Protein AF-A0A7V9B9C8-F1 (afdb_monomer_lite)

Secondary structure (DSSP, 8-state):
-------------------HHHHHHHHHHHHHHHHHHHHHHHHHHHHHHHHHHHHTTSSSGGG-EEEEEEEEEPPPBTTBPPPPEEEEEEE-SSPGGG-SSPEEEEE-STT-EEE--TTSHHHHHHHHHHHTS-SSPEEEEE-

Sequence (143 aa):
MALFTIILMIAACSDAAPDHGADSAAVAAANADSIARSAATNAATLRDSAQATLATLLDDPASAVFDSVVVIQPPPVDGRSPAPAVCGRIGGKPGIGGRSTPTRFVYQGRWTVFVEEAGNQAEFAAVWAKMCDGAGGTVLLGG

Foldseek 3Di:
DDDDDDDDPPPPPPPPPPPVVVVVVVVLVVVVVVVLVVLLVCVVVQQVLLLQLVLVLDPHSVFKDWAWWFWKFAADDPSDGAAIKIWTWIAGVCGHPSDRDTWIWIGRPDPDIDTCDPVCPVVVVVVCVRHPVPPPIDTSDTD

Radius of gyration: 26.5 Å; chains: 1; bounding box: 65×42×87 Å

Structure (mmCIF, N/CA/C/O backbone):
data_AF-A0A7V9B9C8-F1
#
_entry.id   AF-A0A7V9B9C8-F1
#
loop_
_atom_site.group_PDB
_atom_site.id
_atom_site.type_symbol
_atom_site.label_atom_id
_atom_site.label_alt_id
_atom_site.label_comp_id
_atom_site.label_asym_id
_atom_site.label_entity_id
_atom_site.label_seq_id
_atom_site.pdbx_PDB_ins_code
_atom_site.Cartn_x
_atom_site.Cartn_y
_atom_site.Cartn_z
_atom_site.occupancy
_atom_site.B_iso_or_equiv
_atom_site.auth_seq_id
_atom_site.auth_comp_id
_atom_site.auth_asym_id
_atom_site.auth_atom_id
_atom_site.pdbx_PDB_model_num
ATOM 1 N N . MET A 1 1 ? 44.732 31.161 -68.319 1.00 45.28 1 MET A N 1
ATOM 2 C CA . MET A 1 1 ? 44.014 29.880 -68.497 1.00 45.28 1 MET A CA 1
ATOM 3 C C . MET A 1 1 ? 44.923 28.751 -68.035 1.00 45.28 1 MET A C 1
ATOM 5 O O . MET A 1 1 ? 45.899 28.475 -68.712 1.00 45.28 1 MET A O 1
ATOM 9 N N . ALA A 1 2 ? 44.637 28.181 -66.863 1.00 37.31 2 ALA A N 1
ATOM 10 C CA . ALA A 1 2 ? 45.172 26.921 -66.323 1.00 37.31 2 ALA A CA 1
ATOM 11 C C . ALA A 1 2 ? 44.246 26.565 -65.140 1.00 37.31 2 ALA A C 1
AT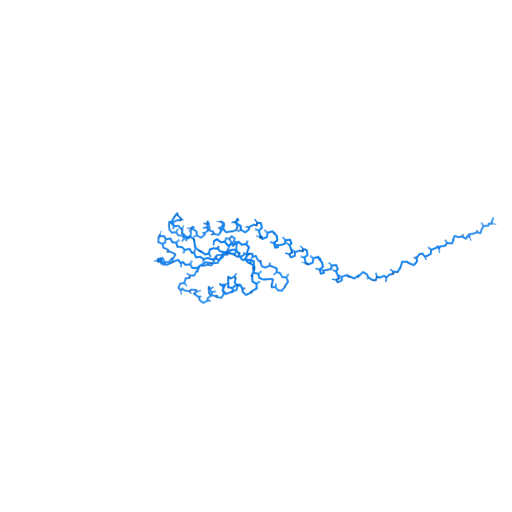OM 13 O O . ALA A 1 2 ? 44.179 27.326 -64.182 1.00 37.31 2 ALA A O 1
ATOM 14 N N . LEU A 1 3 ? 43.178 25.809 -65.399 1.00 35.31 3 LEU A N 1
ATOM 15 C CA . LEU A 1 3 ? 43.009 24.358 -65.230 1.00 35.31 3 LEU A CA 1
ATOM 16 C C . LEU A 1 3 ? 42.955 23.911 -63.754 1.00 35.31 3 LEU A C 1
ATOM 18 O O . LEU A 1 3 ? 43.963 23.805 -63.065 1.00 35.31 3 LEU A O 1
ATOM 22 N N . PHE A 1 4 ? 41.717 23.664 -63.321 1.00 46.12 4 PHE A N 1
ATOM 23 C CA . PHE A 1 4 ? 41.282 23.034 -62.077 1.00 46.12 4 PHE A CA 1
ATOM 24 C C . PHE A 1 4 ? 41.817 21.602 -61.949 1.00 46.12 4 PHE A C 1
ATOM 26 O O . PHE A 1 4 ? 41.662 20.807 -62.874 1.00 46.12 4 PHE A O 1
ATOM 33 N N . THR A 1 5 ? 42.304 21.219 -60.768 1.00 42.56 5 THR A N 1
ATOM 34 C CA . THR A 1 5 ? 42.225 19.830 -60.282 1.00 42.56 5 THR A CA 1
ATOM 35 C C . THR A 1 5 ? 42.182 19.849 -58.754 1.00 42.56 5 THR A C 1
ATOM 37 O O . THR A 1 5 ? 43.213 19.861 -58.090 1.00 42.56 5 THR A O 1
ATOM 40 N N . ILE A 1 6 ? 40.975 19.903 -58.183 1.00 54.75 6 ILE A N 1
ATOM 41 C CA . ILE A 1 6 ? 40.761 19.646 -56.754 1.00 54.75 6 ILE A CA 1
ATOM 42 C C . ILE A 1 6 ? 40.457 18.154 -56.632 1.00 54.75 6 ILE A C 1
ATOM 44 O O . ILE A 1 6 ? 39.420 17.683 -57.095 1.00 54.75 6 ILE A O 1
ATOM 48 N N . ILE A 1 7 ? 41.399 17.412 -56.054 1.00 51.62 7 ILE A N 1
ATOM 49 C CA . ILE A 1 7 ? 41.254 15.994 -55.722 1.00 51.62 7 ILE A CA 1
ATOM 50 C C . ILE A 1 7 ? 40.312 15.905 -54.517 1.00 51.62 7 ILE A C 1
ATOM 52 O O . ILE A 1 7 ? 40.681 16.265 -53.401 1.00 51.62 7 ILE A O 1
ATOM 56 N N . LEU A 1 8 ? 39.079 15.457 -54.755 1.00 43.62 8 LEU A N 1
ATOM 57 C CA . LEU A 1 8 ? 38.097 15.169 -53.716 1.00 43.62 8 LEU A CA 1
ATOM 58 C C . LEU A 1 8 ? 38.418 13.788 -53.116 1.00 43.62 8 LEU A C 1
ATOM 60 O O . LEU A 1 8 ? 38.101 12.756 -53.703 1.00 43.62 8 LEU A O 1
ATOM 64 N N . MET A 1 9 ? 39.091 13.768 -51.965 1.00 44.06 9 MET A N 1
ATOM 65 C CA . MET A 1 9 ? 39.253 12.567 -51.139 1.00 44.06 9 MET A CA 1
ATOM 66 C C . MET A 1 9 ? 37.898 12.221 -50.512 1.00 44.06 9 MET A C 1
ATOM 68 O O . MET A 1 9 ? 37.512 12.786 -49.490 1.00 44.06 9 MET A O 1
ATOM 72 N N . ILE A 1 10 ? 37.161 11.307 -51.144 1.00 48.59 10 ILE A N 1
ATOM 73 C CA . ILE A 1 10 ? 35.982 10.675 -50.549 1.00 48.59 10 ILE A CA 1
ATOM 74 C C . ILE A 1 10 ? 36.511 9.683 -49.510 1.00 48.59 10 ILE A C 1
ATOM 76 O O . ILE A 1 10 ? 36.863 8.550 -49.836 1.00 48.59 10 ILE A O 1
ATOM 80 N N . ALA A 1 11 ? 36.632 10.133 -48.261 1.00 48.31 11 ALA A N 1
ATOM 81 C CA . ALA A 1 11 ? 36.769 9.227 -47.135 1.00 48.31 11 ALA A CA 1
ATOM 82 C C . ALA A 1 11 ? 35.509 8.358 -47.110 1.00 48.31 11 ALA A C 1
ATOM 84 O O . ALA A 1 11 ? 34.400 8.863 -46.936 1.00 48.31 11 ALA A O 1
ATOM 85 N N . ALA A 1 12 ? 35.685 7.063 -47.356 1.00 44.94 12 ALA A N 1
ATOM 86 C CA . ALA A 1 12 ? 34.652 6.064 -47.172 1.00 44.94 12 ALA A CA 1
ATOM 87 C C . ALA A 1 12 ? 34.282 6.027 -45.682 1.00 44.94 12 ALA A C 1
ATOM 89 O O . ALA A 1 12 ? 34.890 5.306 -44.893 1.00 44.94 12 ALA A O 1
ATOM 90 N N . CYS A 1 13 ? 33.309 6.846 -45.288 1.00 43.91 13 CYS A N 1
ATOM 91 C CA . CYS A 1 13 ? 32.531 6.592 -44.092 1.00 43.91 13 CYS A CA 1
ATOM 92 C C . CYS A 1 13 ? 31.737 5.325 -44.386 1.00 43.91 13 CYS A C 1
ATOM 94 O O . CYS A 1 13 ? 30.804 5.341 -45.184 1.00 43.91 13 CYS A O 1
ATOM 96 N N . SER A 1 14 ? 32.169 4.210 -43.809 1.00 51.41 14 SER A N 1
ATOM 97 C CA . SER A 1 14 ? 31.360 3.006 -43.741 1.00 51.41 14 SER A CA 1
ATOM 98 C C . SER A 1 14 ? 30.021 3.383 -43.106 1.00 51.41 14 SER A C 1
ATOM 100 O O . SER A 1 14 ? 29.967 3.647 -41.906 1.00 51.41 14 SER A O 1
ATOM 102 N N . ASP A 1 15 ? 28.960 3.433 -43.911 1.00 46.75 15 ASP A N 1
ATOM 103 C CA . ASP A 1 15 ? 27.574 3.461 -43.450 1.00 46.75 15 ASP A CA 1
ATOM 104 C C . ASP A 1 15 ? 27.281 2.121 -42.760 1.00 46.75 15 ASP A C 1
ATOM 106 O O . ASP A 1 15 ? 26.694 1.196 -43.324 1.00 46.75 15 ASP A O 1
ATOM 110 N N . ALA A 1 16 ? 27.743 1.987 -41.518 1.00 54.84 16 ALA A N 1
ATOM 111 C CA . ALA A 1 16 ? 27.062 1.128 -40.574 1.00 54.84 16 ALA A CA 1
ATOM 112 C C . ALA A 1 16 ? 25.732 1.827 -40.294 1.00 54.84 16 ALA A C 1
ATOM 114 O O . ALA A 1 16 ? 25.708 2.886 -39.667 1.00 54.84 16 ALA A O 1
ATOM 115 N N . ALA A 1 17 ? 24.645 1.269 -40.830 1.00 56.69 17 ALA A N 1
ATOM 116 C CA . ALA A 1 17 ? 23.303 1.724 -40.509 1.00 56.69 17 ALA A CA 1
ATOM 117 C C . ALA A 1 17 ? 23.198 1.871 -38.979 1.00 56.69 17 ALA A C 1
ATOM 119 O O . ALA A 1 17 ? 23.565 0.925 -38.274 1.00 56.69 17 ALA A O 1
ATOM 120 N N . PRO A 1 18 ? 22.769 3.030 -38.449 1.00 55.78 18 PRO A N 1
ATOM 121 C CA . PRO A 1 18 ? 22.598 3.186 -37.015 1.00 55.78 18 PRO A CA 1
ATOM 122 C C . PRO A 1 18 ? 21.636 2.107 -36.522 1.00 55.78 18 PRO A C 1
ATOM 124 O O . PRO A 1 18 ? 20.495 2.005 -36.981 1.00 55.78 18 PRO A O 1
ATOM 127 N N . ASP A 1 19 ? 22.132 1.265 -35.620 1.00 55.34 19 ASP A N 1
ATOM 128 C CA . ASP A 1 19 ? 21.375 0.195 -34.984 1.00 55.34 19 ASP A CA 1
ATOM 129 C C . ASP A 1 19 ? 20.395 0.816 -33.977 1.00 55.34 19 ASP A C 1
ATOM 131 O O . ASP A 1 19 ? 20.589 0.811 -32.762 1.00 55.34 19 ASP A O 1
ATOM 135 N N . HIS A 1 20 ? 19.330 1.421 -34.507 1.00 56.38 20 HIS A N 1
ATOM 136 C CA . HIS A 1 20 ? 18.283 2.105 -33.746 1.00 56.38 20 HIS A CA 1
ATOM 137 C C . HIS A 1 20 ? 17.587 1.190 -32.716 1.00 56.38 20 HIS A C 1
ATOM 139 O O . HIS A 1 20 ? 16.908 1.681 -31.807 1.00 56.38 20 HIS A O 1
ATOM 145 N N . GLY A 1 21 ? 17.743 -0.135 -32.839 1.00 59.75 21 GLY A N 1
ATOM 146 C CA . GLY A 1 21 ? 17.225 -1.121 -31.892 1.00 59.75 21 GLY A CA 1
ATOM 147 C C . GLY A 1 21 ? 18.031 -1.195 -30.592 1.00 59.75 21 GLY A C 1
ATOM 148 O O . GLY A 1 21 ? 17.435 -1.268 -29.514 1.00 59.75 21 GLY A O 1
ATOM 149 N N . ALA A 1 22 ? 19.362 -1.116 -30.671 1.00 61.72 22 ALA A N 1
ATOM 150 C CA . ALA A 1 22 ? 20.245 -1.159 -29.504 1.00 61.72 22 ALA A CA 1
ATOM 151 C C . ALA A 1 22 ? 20.093 0.093 -28.619 1.00 61.72 22 ALA A C 1
ATOM 153 O O . ALA A 1 22 ? 19.974 -0.019 -27.395 1.00 61.72 22 ALA A O 1
ATOM 154 N N . ASP A 1 23 ? 19.987 1.272 -29.240 1.00 73.00 23 ASP A N 1
ATOM 155 C CA . ASP A 1 23 ? 19.770 2.542 -28.534 1.00 73.00 23 ASP A CA 1
ATOM 156 C C . ASP A 1 23 ? 18.407 2.582 -27.824 1.00 73.00 23 ASP A C 1
ATOM 158 O O . ASP A 1 23 ? 18.292 3.056 -26.692 1.00 73.00 23 ASP A O 1
ATOM 162 N N . SER A 1 24 ? 17.367 2.014 -28.442 1.00 75.06 24 SER A N 1
ATOM 163 C CA . SER A 1 24 ? 16.017 1.984 -27.866 1.00 75.06 24 SER A CA 1
ATOM 164 C C . SER A 1 24 ? 15.925 1.084 -26.626 1.00 75.06 24 SER A C 1
ATOM 166 O O . SER A 1 24 ? 15.271 1.445 -25.644 1.00 75.06 24 SER A O 1
ATOM 168 N N . ALA A 1 25 ? 16.605 -0.067 -26.631 1.00 82.38 25 ALA A N 1
ATOM 169 C CA . ALA A 1 25 ? 16.644 -0.972 -25.481 1.00 82.38 25 ALA A CA 1
ATOM 170 C C . ALA A 1 25 ? 17.427 -0.373 -24.300 1.00 82.38 25 ALA A C 1
ATOM 172 O O . ALA A 1 25 ? 16.982 -0.464 -23.153 1.00 82.38 25 ALA A O 1
ATOM 173 N N . ALA A 1 26 ? 18.555 0.290 -24.573 1.00 84.50 26 ALA A N 1
ATOM 174 C CA . ALA A 1 26 ? 19.350 0.963 -23.550 1.00 84.50 26 ALA A CA 1
ATOM 175 C C . ALA A 1 26 ? 18.577 2.115 -22.883 1.00 84.50 26 ALA A C 1
ATOM 177 O O . ALA A 1 26 ? 18.583 2.239 -21.656 1.00 84.50 26 ALA A O 1
ATOM 178 N N . VAL A 1 27 ? 17.850 2.919 -23.667 1.00 85.19 27 VAL A N 1
ATOM 179 C CA . VAL A 1 27 ? 16.989 3.992 -23.142 1.00 85.19 27 VAL A CA 1
ATOM 180 C C . VAL A 1 27 ? 15.841 3.427 -22.300 1.00 85.19 27 VAL A C 1
ATOM 182 O O . VAL A 1 27 ? 15.554 3.955 -21.224 1.00 85.19 27 VAL A O 1
ATOM 185 N N . ALA A 1 28 ? 15.207 2.334 -22.737 1.00 83.94 28 ALA A N 1
ATOM 186 C CA . ALA A 1 28 ? 14.147 1.680 -21.970 1.00 83.94 28 ALA A CA 1
ATOM 187 C C . ALA A 1 28 ? 14.656 1.148 -20.617 1.00 83.94 28 ALA A C 1
ATOM 189 O O . ALA A 1 28 ? 14.005 1.361 -19.592 1.00 83.94 28 ALA A O 1
ATOM 190 N N . ALA A 1 29 ? 15.838 0.524 -20.599 1.00 83.50 29 ALA A N 1
ATOM 191 C CA . ALA A 1 29 ? 16.479 0.049 -19.375 1.00 83.50 29 ALA A CA 1
ATOM 192 C C . ALA A 1 29 ? 16.836 1.208 -18.427 1.00 83.50 29 ALA A C 1
ATOM 194 O O . ALA A 1 29 ? 16.485 1.175 -17.249 1.00 83.50 29 ALA A O 1
ATOM 195 N N . ALA A 1 30 ? 17.446 2.279 -18.944 1.00 85.81 30 ALA A N 1
ATOM 196 C CA . ALA A 1 30 ? 17.785 3.459 -18.148 1.00 85.81 30 ALA A CA 1
ATOM 197 C C . ALA A 1 30 ? 16.542 4.136 -17.541 1.00 85.81 30 ALA A C 1
ATOM 199 O O . ALA A 1 30 ? 16.574 4.601 -16.398 1.00 85.81 30 ALA A O 1
ATOM 200 N N . ASN A 1 31 ? 15.432 4.170 -18.284 1.00 85.69 31 ASN A N 1
ATOM 201 C CA . ASN A 1 31 ? 14.160 4.677 -17.782 1.00 85.69 31 ASN A CA 1
ATOM 202 C C . ASN A 1 31 ? 13.586 3.783 -16.669 1.00 85.69 31 ASN A C 1
ATOM 204 O O . ASN A 1 31 ? 13.174 4.297 -15.629 1.00 85.69 31 ASN A O 1
ATOM 208 N N . ALA A 1 32 ? 13.601 2.459 -16.849 1.00 83.25 32 ALA A N 1
ATOM 209 C CA . ALA A 1 32 ? 13.150 1.515 -15.826 1.00 83.25 32 ALA A CA 1
ATOM 210 C C . ALA A 1 32 ? 13.962 1.655 -14.525 1.00 83.25 32 ALA A C 1
ATOM 212 O O . ALA A 1 32 ? 13.377 1.748 -13.443 1.00 83.25 32 ALA A O 1
ATOM 213 N N . ASP A 1 33 ? 15.287 1.784 -14.631 1.00 85.75 33 ASP A N 1
ATOM 214 C CA . ASP A 1 33 ? 16.176 2.017 -13.489 1.00 85.75 33 ASP A CA 1
ATOM 215 C C . ASP A 1 33 ? 15.904 3.351 -12.786 1.00 85.75 33 ASP A C 1
ATOM 217 O O . ASP A 1 33 ? 15.945 3.435 -11.556 1.00 85.75 33 ASP A O 1
ATOM 221 N N . SER A 1 34 ? 15.644 4.410 -13.558 1.00 86.50 34 SER A N 1
ATOM 222 C CA . SER A 1 34 ? 15.299 5.729 -13.020 1.00 86.50 34 SER A CA 1
ATOM 223 C C . SER A 1 34 ? 14.003 5.671 -12.206 1.00 86.50 34 SER A C 1
ATOM 225 O O . SER A 1 34 ? 13.953 6.161 -11.074 1.00 86.50 34 SER A O 1
ATOM 227 N N . ILE A 1 35 ? 12.975 5.002 -12.740 1.00 85.44 35 ILE A N 1
ATOM 228 C CA . ILE A 1 35 ? 11.693 4.796 -12.056 1.00 85.44 35 ILE A CA 1
ATOM 229 C C . ILE A 1 35 ? 11.894 3.979 -10.778 1.00 85.44 35 ILE A C 1
ATOM 231 O O . ILE A 1 35 ? 11.413 4.386 -9.723 1.00 85.44 35 ILE A O 1
ATOM 235 N N . ALA A 1 36 ? 12.637 2.870 -10.842 1.00 84.81 36 ALA A N 1
ATOM 236 C CA . ALA A 1 36 ? 12.899 2.023 -9.682 1.00 84.81 36 ALA A CA 1
ATOM 237 C C . ALA A 1 36 ? 13.635 2.784 -8.566 1.00 84.81 36 ALA A C 1
ATOM 239 O O . ALA A 1 36 ? 13.245 2.706 -7.400 1.00 84.81 36 ALA A O 1
ATOM 240 N N . ARG A 1 37 ? 14.652 3.585 -8.917 1.00 87.31 37 ARG A N 1
ATOM 241 C CA . ARG A 1 37 ? 15.367 4.445 -7.959 1.00 87.31 37 ARG A CA 1
ATOM 242 C C . ARG A 1 37 ? 14.451 5.495 -7.341 1.00 87.31 37 ARG A C 1
ATOM 244 O O . ARG A 1 37 ? 14.438 5.641 -6.123 1.00 87.31 37 ARG A O 1
ATOM 251 N N . SER A 1 38 ? 13.656 6.184 -8.159 1.00 88.00 38 SER A N 1
ATOM 252 C CA . SER A 1 38 ? 12.688 7.171 -7.671 1.00 88.00 38 SER A CA 1
ATOM 253 C C . SER A 1 38 ? 11.666 6.542 -6.720 1.00 88.00 38 SER A C 1
ATOM 255 O O . SER A 1 38 ? 11.380 7.094 -5.657 1.00 88.00 38 SER A O 1
ATOM 257 N N . ALA A 1 39 ? 11.149 5.361 -7.062 1.00 86.94 39 ALA A N 1
ATOM 258 C CA . ALA A 1 39 ? 10.198 4.636 -6.235 1.00 86.94 39 ALA A CA 1
ATOM 259 C C . ALA A 1 39 ? 10.810 4.242 -4.881 1.00 86.94 39 ALA A C 1
ATOM 261 O O . ALA A 1 39 ? 10.189 4.468 -3.844 1.00 86.94 39 ALA A O 1
ATOM 262 N N . ALA A 1 40 ? 12.046 3.733 -4.875 1.00 88.75 40 ALA A N 1
ATOM 263 C CA . ALA A 1 40 ? 12.764 3.394 -3.649 1.00 88.75 40 ALA A CA 1
ATOM 264 C C . ALA A 1 40 ? 13.007 4.625 -2.756 1.00 88.75 40 ALA A C 1
ATOM 266 O O . ALA A 1 40 ? 12.743 4.574 -1.557 1.00 88.75 40 ALA A O 1
ATOM 267 N N . THR A 1 41 ? 13.437 5.756 -3.331 1.00 92.56 41 THR A N 1
ATOM 268 C CA . THR A 1 41 ? 13.652 7.006 -2.579 1.00 92.56 41 THR A CA 1
ATOM 269 C C . THR A 1 41 ? 12.365 7.528 -1.933 1.00 92.56 41 THR A C 1
ATOM 271 O O . THR A 1 41 ? 12.404 8.037 -0.817 1.00 92.56 41 THR A O 1
ATOM 274 N N . ASN A 1 42 ? 11.221 7.375 -2.603 1.00 91.38 42 ASN A N 1
ATOM 275 C CA . ASN A 1 42 ? 9.935 7.891 -2.127 1.00 91.38 42 ASN A CA 1
ATOM 276 C C . ASN A 1 42 ? 9.130 6.889 -1.281 1.00 91.38 42 ASN A C 1
ATOM 278 O O . ASN A 1 42 ? 8.054 7.238 -0.790 1.00 91.38 42 ASN A O 1
ATOM 282 N N . ALA A 1 43 ? 9.617 5.657 -1.097 1.00 92.81 43 ALA A N 1
ATOM 283 C CA . ALA A 1 43 ? 8.853 4.584 -0.463 1.00 92.81 43 ALA A CA 1
ATOM 284 C C . ALA A 1 43 ? 8.414 4.934 0.970 1.00 92.81 43 ALA A C 1
ATOM 286 O O . ALA A 1 43 ? 7.257 4.717 1.326 1.00 92.81 43 ALA A O 1
ATOM 287 N N . ALA A 1 44 ? 9.298 5.537 1.772 1.00 94.38 44 ALA A N 1
ATOM 288 C CA . ALA A 1 44 ? 8.971 5.951 3.138 1.00 94.38 44 ALA A CA 1
ATOM 289 C C . ALA A 1 44 ? 7.871 7.023 3.162 1.00 94.38 44 ALA A C 1
ATOM 291 O O . ALA A 1 44 ? 6.860 6.851 3.832 1.00 94.38 44 ALA A O 1
ATOM 292 N N . THR A 1 45 ? 8.003 8.075 2.351 1.00 94.25 45 THR A N 1
ATOM 293 C CA . THR A 1 45 ? 6.982 9.128 2.243 1.00 94.25 45 THR A CA 1
ATOM 294 C C . THR A 1 45 ? 5.639 8.581 1.764 1.00 94.25 45 THR A C 1
ATOM 296 O O . THR A 1 45 ? 4.590 9.020 2.239 1.00 94.25 45 THR A O 1
ATOM 299 N N . LEU A 1 46 ? 5.649 7.609 0.846 1.00 93.62 46 LEU A N 1
ATOM 300 C CA . LEU A 1 46 ? 4.431 6.950 0.385 1.00 93.62 46 LEU A CA 1
ATOM 301 C C . LEU A 1 46 ? 3.767 6.145 1.508 1.00 93.62 46 LEU A C 1
ATOM 303 O O . LEU A 1 46 ? 2.556 6.254 1.691 1.00 93.62 46 LEU A O 1
ATOM 307 N N . ARG A 1 47 ? 4.550 5.379 2.278 1.00 94.69 47 ARG A N 1
ATOM 308 C CA . ARG A 1 47 ? 4.068 4.653 3.460 1.00 94.69 47 ARG A CA 1
ATOM 309 C C . ARG A 1 47 ? 3.454 5.607 4.482 1.00 94.69 47 ARG A C 1
ATOM 311 O O . ARG A 1 47 ? 2.327 5.384 4.911 1.00 94.69 47 ARG A O 1
ATOM 318 N N . ASP A 1 48 ? 4.159 6.679 4.822 1.00 94.62 48 ASP A N 1
ATOM 319 C CA . ASP A 1 48 ? 3.711 7.642 5.828 1.00 94.62 48 ASP A CA 1
ATOM 320 C C . ASP A 1 48 ? 2.425 8.357 5.362 1.00 94.62 48 ASP A C 1
ATOM 322 O O . ASP A 1 48 ? 1.482 8.536 6.133 1.00 94.62 48 ASP A O 1
ATOM 326 N N . SER A 1 49 ? 2.328 8.674 4.064 1.00 94.06 49 SER A N 1
ATOM 327 C CA . SER A 1 49 ? 1.109 9.226 3.452 1.00 94.06 49 SER A CA 1
ATOM 328 C C . SER A 1 49 ? -0.060 8.238 3.487 1.00 94.06 49 SER A C 1
ATOM 330 O O . SER A 1 49 ? -1.197 8.638 3.752 1.00 94.06 49 SER A O 1
ATOM 332 N N . ALA A 1 50 ? 0.202 6.951 3.236 1.00 94.31 50 ALA A N 1
ATOM 333 C CA . ALA A 1 50 ? -0.802 5.897 3.330 1.00 94.31 50 ALA A CA 1
ATOM 334 C C . ALA A 1 50 ? -1.337 5.782 4.759 1.00 94.31 50 ALA A C 1
ATOM 336 O O . ALA A 1 50 ? -2.550 5.807 4.962 1.00 94.31 50 ALA A O 1
ATOM 337 N N . GLN A 1 51 ? -0.443 5.735 5.749 1.00 94.25 51 GLN A N 1
ATOM 338 C CA . GLN A 1 51 ? -0.808 5.652 7.162 1.00 94.25 51 GLN A CA 1
ATOM 339 C C . GLN A 1 51 ? -1.617 6.873 7.610 1.00 94.25 51 GLN A C 1
ATOM 341 O O . GLN A 1 51 ? -2.683 6.712 8.201 1.00 94.25 51 GLN A O 1
ATOM 346 N N . ALA A 1 52 ? -1.182 8.085 7.258 1.00 93.44 52 ALA A N 1
ATOM 347 C CA . ALA A 1 52 ? -1.927 9.304 7.563 1.00 93.44 52 ALA A CA 1
ATOM 348 C C . ALA A 1 52 ? -3.331 9.291 6.936 1.00 93.44 52 ALA A C 1
ATOM 350 O O . ALA A 1 52 ? -4.307 9.621 7.602 1.00 93.44 52 ALA A O 1
ATOM 351 N N . THR A 1 53 ? -3.448 8.860 5.677 1.00 92.12 53 THR A N 1
ATOM 352 C CA . THR A 1 53 ? -4.740 8.793 4.978 1.00 92.12 53 THR A CA 1
ATOM 353 C C . THR A 1 53 ? -5.663 7.753 5.618 1.00 92.12 53 THR A C 1
ATOM 355 O O . THR A 1 53 ? -6.822 8.043 5.892 1.00 92.12 53 THR A O 1
ATOM 358 N N . LEU A 1 54 ? -5.158 6.554 5.909 1.00 91.12 54 LEU A N 1
ATOM 359 C CA . LEU A 1 54 ? -5.954 5.469 6.488 1.00 91.12 54 LEU A CA 1
ATOM 360 C C . LEU A 1 54 ? -6.390 5.763 7.925 1.00 91.12 54 LEU A C 1
ATOM 362 O O . LEU A 1 54 ? -7.503 5.407 8.297 1.00 91.12 54 LEU A O 1
ATOM 366 N N . ALA A 1 55 ? -5.556 6.442 8.717 1.00 91.44 55 ALA A N 1
ATOM 367 C CA . ALA A 1 55 ? -5.920 6.848 10.072 1.00 91.44 55 ALA A CA 1
ATOM 368 C C . ALA A 1 55 ? -7.164 7.753 10.083 1.00 91.44 55 ALA A C 1
ATOM 370 O O . ALA A 1 55 ? -8.006 7.615 10.963 1.00 91.44 55 ALA A O 1
ATOM 371 N N . THR A 1 56 ? -7.336 8.620 9.075 1.00 89.81 56 THR A N 1
ATOM 372 C CA . THR A 1 56 ? -8.532 9.480 8.962 1.00 89.81 56 THR A CA 1
ATOM 373 C C . THR A 1 56 ? -9.830 8.735 8.644 1.00 89.81 56 THR A C 1
ATOM 375 O O . THR A 1 56 ? -10.896 9.338 8.715 1.00 89.81 56 THR A O 1
ATOM 378 N N . LEU A 1 57 ? -9.763 7.441 8.306 1.00 85.25 57 LEU A N 1
ATOM 379 C CA . LEU A 1 57 ? -10.950 6.601 8.106 1.00 85.25 57 LEU A CA 1
ATOM 380 C C . LEU A 1 57 ? -11.513 6.045 9.422 1.00 85.25 57 LEU A C 1
ATOM 382 O O . LEU A 1 57 ? -12.587 5.449 9.419 1.00 85.25 57 LEU A O 1
ATOM 386 N N . LEU A 1 58 ? -10.779 6.188 10.528 1.00 84.44 58 LEU A N 1
ATOM 387 C CA . LEU A 1 58 ? -11.225 5.803 11.862 1.00 84.44 58 LEU A CA 1
ATOM 388 C C . LEU A 1 58 ? -11.912 6.987 12.548 1.00 84.44 58 LEU A C 1
ATOM 390 O O . LEU A 1 58 ? -11.504 8.132 12.358 1.00 84.44 58 LEU A O 1
ATOM 394 N N . ASP A 1 59 ? -12.884 6.703 13.418 1.00 84.00 59 ASP A N 1
ATOM 395 C CA . ASP A 1 59 ? -13.524 7.750 14.229 1.00 84.00 59 ASP A CA 1
ATOM 396 C C . ASP A 1 59 ? -12.529 8.405 15.209 1.00 84.00 59 ASP A C 1
ATOM 398 O O . ASP A 1 59 ? -12.629 9.598 15.491 1.00 84.00 59 ASP A O 1
ATOM 402 N N . ASP A 1 60 ? -11.547 7.636 15.702 1.00 87.00 60 ASP A N 1
ATOM 403 C CA . ASP A 1 60 ? -10.385 8.135 16.446 1.00 87.00 60 ASP A CA 1
ATOM 404 C C . ASP A 1 60 ? -9.085 7.831 15.675 1.00 87.00 60 ASP A C 1
ATOM 406 O O . ASP A 1 60 ? -8.519 6.737 15.818 1.00 87.00 60 ASP A O 1
ATOM 410 N N . PRO A 1 61 ? -8.570 8.787 14.879 1.00 89.19 61 PRO A N 1
ATOM 411 C CA . PRO A 1 61 ? -7.334 8.609 14.120 1.00 89.19 61 PRO A CA 1
ATOM 412 C C . PRO A 1 61 ? -6.102 8.321 14.983 1.00 89.19 61 PRO A C 1
ATOM 414 O O . PRO A 1 61 ? -5.176 7.658 14.519 1.00 89.19 61 PRO A O 1
ATOM 417 N N . ALA A 1 62 ? -6.069 8.787 16.238 1.00 89.69 62 ALA A N 1
ATOM 418 C CA . ALA A 1 62 ? -4.937 8.555 17.138 1.00 89.69 62 ALA A CA 1
ATOM 419 C C . ALA A 1 62 ? -4.881 7.104 17.643 1.00 89.69 62 ALA A C 1
ATOM 421 O O . ALA A 1 62 ? -3.834 6.648 18.101 1.00 89.69 62 ALA A O 1
ATOM 422 N N . SER A 1 63 ? -5.987 6.364 17.527 1.00 88.88 63 SER A N 1
ATOM 423 C CA . SER A 1 63 ? -6.055 4.940 17.858 1.00 88.88 63 SER A CA 1
ATOM 424 C C . SER A 1 63 ? -5.482 4.022 16.771 1.00 88.88 63 SER A C 1
ATOM 426 O O . SER A 1 63 ? -5.416 2.809 16.987 1.00 88.88 63 SER A O 1
ATOM 428 N N . ALA A 1 64 ? -5.100 4.568 15.610 1.00 91.44 64 ALA A N 1
ATOM 429 C CA . ALA A 1 64 ? -4.649 3.790 14.465 1.00 91.44 64 ALA A CA 1
ATOM 430 C C . ALA A 1 64 ? -3.405 2.954 14.800 1.00 91.44 64 ALA A C 1
ATOM 432 O O . ALA A 1 64 ? -2.373 3.475 15.223 1.00 91.44 64 ALA A O 1
ATOM 433 N N . VAL A 1 65 ? -3.487 1.649 14.543 1.00 92.25 65 VAL A N 1
ATOM 434 C CA . VAL A 1 65 ? -2.350 0.728 14.647 1.00 92.25 65 VAL A CA 1
ATOM 435 C C . VAL A 1 65 ? -2.129 0.086 13.292 1.00 92.25 65 VAL A C 1
ATOM 437 O O . VAL A 1 65 ? -3.047 -0.504 12.726 1.00 92.25 65 VAL A O 1
ATOM 440 N N . PHE A 1 66 ? -0.908 0.185 12.783 1.00 93.00 66 PHE A N 1
ATOM 441 C CA . PHE A 1 66 ? -0.524 -0.383 11.499 1.00 93.00 66 PHE A CA 1
ATOM 442 C C . PHE A 1 66 ? 0.366 -1.602 11.705 1.00 93.00 66 PHE A C 1
ATOM 444 O O . PHE A 1 66 ? 1.310 -1.550 12.488 1.00 93.00 66 PHE A O 1
ATOM 451 N N . ASP A 1 67 ? 0.071 -2.674 10.979 1.00 90.69 67 ASP A N 1
ATOM 452 C CA . ASP A 1 67 ? 0.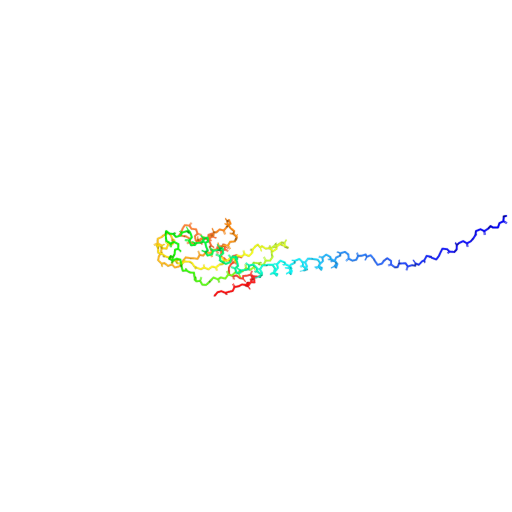812 -3.931 11.023 1.00 90.69 67 ASP A CA 1
ATOM 453 C C . ASP A 1 67 ? 1.138 -4.415 9.605 1.00 90.69 67 ASP A C 1
ATOM 455 O O . ASP A 1 67 ? 0.367 -4.181 8.665 1.00 90.69 67 ASP A O 1
ATOM 459 N N . SER A 1 68 ? 2.279 -5.099 9.462 1.00 89.94 68 SER A N 1
ATOM 460 C CA . SER A 1 68 ? 2.722 -5.730 8.211 1.00 89.94 68 SER A CA 1
ATOM 461 C C . SER A 1 68 ? 2.717 -4.775 7.007 1.00 89.94 68 SER A C 1
ATOM 463 O O . SER A 1 68 ? 2.303 -5.149 5.908 1.00 89.94 68 SER A O 1
ATOM 465 N N . VAL A 1 69 ? 3.112 -3.513 7.216 1.00 94.12 69 VAL A N 1
ATOM 466 C CA . VAL A 1 69 ? 3.064 -2.490 6.165 1.00 94.12 69 VAL A CA 1
ATOM 467 C C . VAL A 1 69 ? 4.266 -2.624 5.244 1.00 94.12 69 VAL A C 1
ATOM 469 O O . VAL A 1 69 ? 5.410 -2.443 5.659 1.00 94.12 69 VAL A O 1
ATOM 472 N N . VAL A 1 70 ? 3.993 -2.875 3.971 1.00 94.06 70 VAL A N 1
ATOM 473 C CA . VAL A 1 70 ? 5.003 -3.026 2.925 1.00 94.06 70 VAL A CA 1
ATOM 474 C C . VAL A 1 70 ? 4.706 -2.095 1.762 1.00 94.06 70 VAL A C 1
ATOM 476 O O . VAL A 1 70 ? 3.552 -1.894 1.386 1.00 94.06 70 VAL A O 1
ATOM 479 N N . VAL A 1 71 ? 5.757 -1.533 1.174 1.00 94.06 71 VAL A N 1
ATOM 480 C CA . VAL A 1 71 ? 5.684 -0.782 -0.079 1.00 94.06 71 VAL A CA 1
ATOM 481 C C . VAL A 1 71 ? 6.200 -1.678 -1.190 1.00 94.06 71 VAL A C 1
ATOM 483 O O . VAL A 1 71 ? 7.345 -2.127 -1.147 1.00 94.06 71 VAL A O 1
ATOM 486 N N . ILE A 1 72 ? 5.360 -1.938 -2.183 1.00 92.00 72 ILE A N 1
ATOM 487 C CA . ILE A 1 72 ? 5.639 -2.842 -3.294 1.00 92.00 72 ILE A CA 1
ATOM 488 C C . ILE A 1 72 ? 5.619 -2.038 -4.589 1.00 92.00 72 ILE A C 1
ATOM 490 O O . ILE A 1 72 ? 4.688 -1.279 -4.849 1.00 92.00 72 ILE A O 1
ATOM 494 N N . GLN A 1 73 ? 6.642 -2.225 -5.415 1.00 90.62 73 GLN A N 1
ATOM 495 C CA . GLN A 1 73 ? 6.635 -1.867 -6.826 1.00 90.62 73 GLN A CA 1
ATOM 496 C C . GLN A 1 73 ? 6.050 -3.050 -7.604 1.00 90.62 73 GLN A C 1
ATOM 498 O O . GLN A 1 73 ? 6.725 -4.078 -7.709 1.00 90.62 73 GLN A O 1
ATOM 503 N N . PRO A 1 74 ? 4.825 -2.960 -8.152 1.00 86.00 74 PRO A N 1
ATOM 504 C CA . PRO A 1 74 ? 4.292 -4.051 -8.953 1.00 86.00 74 PRO A CA 1
ATOM 505 C C . PRO A 1 74 ? 5.086 -4.193 -10.265 1.00 86.00 74 PRO A C 1
ATOM 507 O O . PRO A 1 74 ? 5.711 -3.215 -10.709 1.00 86.00 74 PRO A O 1
ATOM 510 N N . PRO A 1 75 ? 5.070 -5.387 -10.889 1.00 83.12 75 PRO A N 1
ATOM 511 C CA . PRO A 1 75 ? 5.787 -5.630 -12.133 1.00 83.12 75 PRO A CA 1
ATOM 512 C C . PRO A 1 75 ? 5.274 -4.721 -13.256 1.00 83.12 75 PRO A C 1
ATOM 514 O O . PRO A 1 75 ? 4.102 -4.325 -13.245 1.00 83.12 75 PRO A O 1
ATOM 517 N N . PRO A 1 76 ? 6.112 -4.414 -14.260 1.00 82.19 76 PRO A N 1
ATOM 518 C CA . PRO A 1 76 ? 5.657 -3.729 -15.457 1.00 82.19 76 PRO A CA 1
ATOM 519 C C . PRO A 1 76 ? 4.548 -4.512 -16.169 1.00 82.19 76 PRO A C 1
ATOM 521 O O . PRO A 1 76 ? 4.632 -5.730 -16.320 1.00 82.19 76 PRO A O 1
ATOM 524 N N . VAL A 1 77 ? 3.538 -3.796 -16.655 1.00 81.19 77 VAL A N 1
ATOM 525 C CA . VAL A 1 77 ? 2.458 -4.337 -17.491 1.00 81.19 77 VAL A CA 1
ATOM 526 C C . VAL A 1 77 ? 2.491 -3.579 -18.811 1.00 81.19 77 VAL A C 1
ATOM 528 O O . VAL A 1 77 ? 2.520 -2.348 -18.808 1.00 81.19 77 VAL A O 1
ATOM 531 N N . ASP A 1 78 ? 2.562 -4.298 -19.933 1.00 81.38 78 ASP A N 1
ATOM 532 C CA . ASP A 1 78 ? 2.650 -3.718 -21.284 1.00 81.38 78 ASP A CA 1
ATOM 533 C C . ASP A 1 78 ? 3.759 -2.652 -21.423 1.00 81.38 78 ASP A C 1
ATOM 535 O O . ASP A 1 78 ? 3.578 -1.589 -22.020 1.00 81.38 78 ASP A O 1
ATOM 539 N N . GLY A 1 79 ? 4.918 -2.910 -20.804 1.00 78.44 79 GLY A N 1
ATOM 540 C CA . GLY A 1 79 ? 6.077 -2.010 -20.823 1.00 78.44 79 GLY A CA 1
ATOM 541 C C . GLY A 1 79 ? 5.950 -0.765 -19.936 1.00 78.44 79 GLY A C 1
ATOM 542 O O . GLY A 1 79 ? 6.830 0.094 -19.969 1.00 78.44 79 GLY A O 1
ATOM 543 N N . ARG A 1 80 ? 4.888 -0.647 -19.129 1.00 79.38 80 ARG A N 1
ATOM 544 C CA . ARG A 1 80 ? 4.694 0.458 -18.181 1.00 79.38 80 ARG A CA 1
ATOM 545 C C . ARG A 1 80 ? 4.850 -0.023 -16.749 1.00 79.38 80 ARG A C 1
ATOM 547 O O . ARG A 1 80 ? 4.159 -0.944 -16.323 1.00 79.38 80 ARG A O 1
ATOM 554 N N . SER A 1 81 ? 5.710 0.650 -15.991 1.00 81.94 81 SER A N 1
ATOM 555 C CA . SER A 1 81 ? 5.813 0.438 -14.548 1.00 81.94 81 SER A CA 1
ATOM 556 C C . SER A 1 81 ? 4.605 1.069 -13.848 1.00 81.94 81 SER A C 1
ATOM 558 O O . SER A 1 81 ? 4.416 2.285 -13.951 1.00 81.94 81 SER A O 1
ATOM 560 N N . PRO A 1 82 ? 3.765 0.285 -13.153 1.00 84.06 82 PRO A N 1
ATOM 561 C CA . PRO A 1 82 ? 2.659 0.831 -12.377 1.00 84.06 82 PRO A CA 1
ATOM 562 C C . PRO A 1 82 ? 3.176 1.634 -11.180 1.00 84.06 82 PRO A C 1
ATOM 564 O O . PRO A 1 82 ? 4.312 1.464 -10.739 1.00 84.06 82 PRO A O 1
ATOM 567 N N . ALA A 1 83 ? 2.328 2.500 -10.625 1.00 87.75 83 ALA A N 1
ATOM 568 C CA . ALA A 1 83 ? 2.665 3.207 -9.396 1.00 87.75 83 ALA A CA 1
ATOM 569 C C . ALA A 1 83 ? 2.861 2.209 -8.235 1.00 87.75 83 ALA A C 1
ATOM 571 O O . ALA A 1 83 ? 2.078 1.250 -8.143 1.00 87.75 83 ALA A O 1
ATOM 572 N N . PRO A 1 84 ? 3.843 2.443 -7.341 1.00 91.19 84 PRO A N 1
ATOM 573 C CA . PRO A 1 84 ? 4.002 1.648 -6.133 1.00 91.19 84 PRO A CA 1
ATOM 574 C C 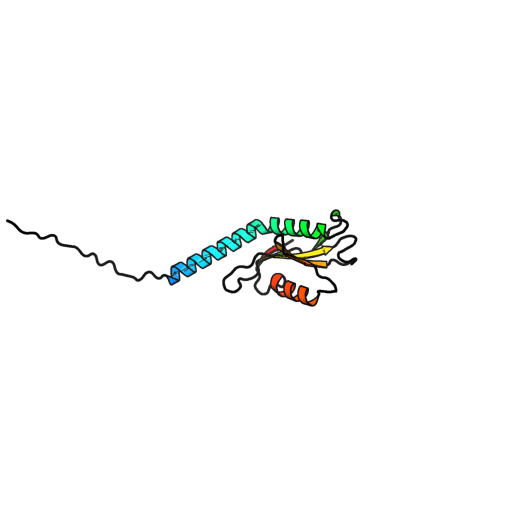. PRO A 1 84 ? 2.725 1.642 -5.294 1.00 91.19 84 PRO A C 1
ATOM 576 O O . PRO A 1 84 ? 1.975 2.623 -5.267 1.00 91.19 84 PRO A O 1
ATOM 579 N N . ALA A 1 85 ? 2.503 0.545 -4.583 1.00 93.06 85 ALA A N 1
ATOM 580 C CA . ALA A 1 85 ? 1.397 0.399 -3.655 1.00 93.06 85 ALA A CA 1
ATOM 581 C C . ALA A 1 85 ? 1.898 0.098 -2.247 1.00 93.06 85 ALA A C 1
ATOM 583 O O . ALA A 1 85 ? 2.948 -0.510 -2.060 1.00 93.06 85 ALA A O 1
ATOM 584 N N . VAL A 1 86 ? 1.128 0.529 -1.256 1.00 95.12 86 VAL A N 1
ATOM 585 C CA . VAL A 1 86 ? 1.333 0.211 0.151 1.00 95.12 86 VAL A CA 1
ATOM 586 C C . VAL A 1 86 ? 0.266 -0.791 0.555 1.00 95.12 86 VAL A C 1
ATOM 588 O O . VAL A 1 86 ? -0.926 -0.500 0.463 1.00 95.12 86 VAL A O 1
ATOM 591 N N . CYS A 1 87 ? 0.697 -1.964 0.989 1.00 94.75 87 CYS A N 1
ATOM 592 C CA . CYS A 1 87 ? -0.169 -3.031 1.464 1.00 94.75 87 CYS A CA 1
ATOM 593 C C . CYS A 1 87 ? 0.074 -3.233 2.953 1.00 94.75 87 CYS A C 1
ATOM 595 O O . CYS A 1 87 ? 1.200 -3.087 3.422 1.00 94.75 87 CYS A O 1
ATOM 597 N N . GLY A 1 88 ? -0.964 -3.573 3.705 1.00 94.75 88 GLY A N 1
ATOM 598 C CA . GLY A 1 88 ? -0.810 -3.845 5.127 1.00 94.75 88 GLY A CA 1
ATOM 599 C C . GLY A 1 88 ? -2.137 -4.058 5.824 1.00 94.75 88 GLY A C 1
ATOM 600 O O . GLY A 1 88 ? -3.161 -4.330 5.188 1.00 94.75 88 GLY A O 1
ATOM 601 N N . ARG A 1 89 ? -2.111 -3.939 7.150 1.00 94.00 89 ARG A N 1
ATOM 602 C CA . ARG A 1 89 ? -3.293 -4.025 8.007 1.00 94.00 89 ARG A CA 1
ATOM 603 C C . ARG A 1 89 ? -3.401 -2.791 8.891 1.00 94.00 89 ARG A C 1
ATOM 605 O O . ARG A 1 89 ? -2.396 -2.309 9.406 1.00 94.00 89 ARG A O 1
ATOM 612 N N . ILE A 1 90 ? -4.623 -2.301 9.071 1.00 92.38 90 ILE A N 1
ATOM 613 C CA . ILE A 1 90 ? -4.958 -1.217 9.996 1.00 92.38 90 ILE A CA 1
ATOM 614 C C . ILE A 1 90 ? -5.955 -1.713 11.048 1.00 92.38 90 ILE A C 1
ATOM 616 O O . ILE A 1 90 ? -6.995 -2.286 10.724 1.00 92.38 90 ILE A O 1
ATOM 620 N N . GLY A 1 91 ? -5.629 -1.497 12.316 1.00 88.69 91 GLY A N 1
ATOM 621 C CA . GLY A 1 91 ? -6.536 -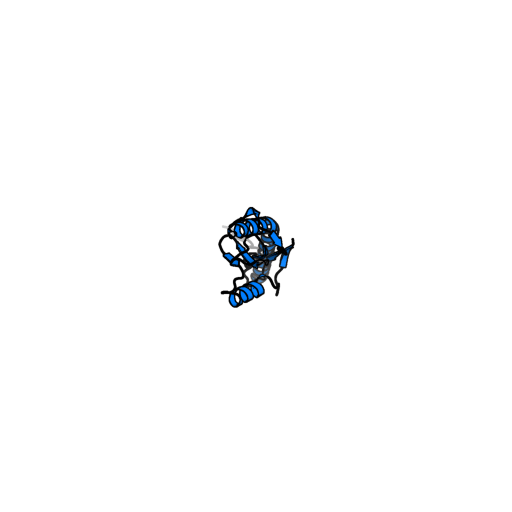1.589 13.456 1.00 88.69 91 GLY A CA 1
ATOM 622 C C . GLY A 1 91 ? -6.826 -0.207 14.049 1.00 88.69 91 GLY A C 1
ATOM 623 O O . GLY A 1 91 ? -6.212 0.785 13.663 1.00 88.69 91 GLY A O 1
ATOM 624 N N . GLY A 1 92 ? -7.759 -0.148 14.997 1.00 80.31 92 GLY A N 1
ATOM 625 C CA . GLY A 1 92 ? -8.160 1.086 15.675 1.00 80.31 92 GLY A CA 1
ATOM 626 C C . GLY A 1 92 ? -9.404 0.883 16.534 1.00 80.31 92 GLY A C 1
ATOM 627 O O . GLY A 1 92 ? -9.964 -0.218 16.567 1.00 80.31 92 GLY A O 1
ATOM 628 N N . LYS A 1 93 ? -9.832 1.926 17.251 1.00 73.19 93 LYS A N 1
ATOM 629 C CA . LYS A 1 93 ? -11.042 1.914 18.084 1.00 73.19 93 LYS A CA 1
ATOM 630 C C . LYS A 1 93 ? -11.966 3.088 17.729 1.00 73.19 93 LYS A C 1
ATOM 632 O O . LYS A 1 93 ? -11.539 4.224 17.884 1.00 73.19 93 LYS A O 1
ATOM 637 N N . PRO A 1 94 ? -13.238 2.826 17.379 1.00 70.88 94 PRO A N 1
ATOM 638 C CA . PRO A 1 94 ? -13.727 1.566 16.815 1.00 70.88 94 PRO A CA 1
ATOM 639 C C . PRO A 1 94 ? -12.971 1.250 15.511 1.00 70.88 94 PRO A C 1
ATOM 641 O O . PRO A 1 94 ? -12.531 2.155 14.808 1.00 70.88 94 PRO A O 1
ATOM 644 N N . GLY A 1 95 ? -12.755 -0.028 15.196 1.00 71.12 95 GLY A N 1
ATOM 645 C CA . GLY A 1 95 ? -12.091 -0.377 13.937 1.00 71.12 95 GLY A CA 1
ATOM 646 C C . GLY A 1 95 ? -13.001 -0.142 12.729 1.00 71.12 95 GLY A C 1
ATOM 647 O O . GLY A 1 95 ? -14.199 0.114 12.871 1.00 71.12 95 GLY A O 1
ATOM 648 N N . ILE A 1 96 ? -12.439 -0.246 11.523 1.00 74.44 96 ILE A N 1
ATOM 649 C CA . ILE A 1 96 ? -13.153 0.082 10.280 1.00 74.44 96 ILE A CA 1
ATOM 650 C C . ILE A 1 96 ? -14.392 -0.813 10.104 1.00 74.44 96 ILE A C 1
ATOM 652 O O . ILE A 1 96 ? -14.310 -2.049 10.097 1.00 74.44 96 ILE A O 1
ATOM 656 N N . GLY A 1 97 ? -15.559 -0.179 9.962 1.00 70.69 97 GLY A N 1
ATOM 657 C CA . GLY A 1 97 ? -16.850 -0.868 9.885 1.00 70.69 97 GLY A CA 1
ATOM 658 C C . GLY A 1 97 ? -17.266 -1.547 11.198 1.00 70.69 97 GLY A C 1
ATOM 659 O O . GLY A 1 97 ? -17.966 -2.555 11.166 1.00 70.69 97 GLY A O 1
ATOM 660 N N . GLY A 1 98 ? -16.786 -1.055 12.347 1.00 72.00 98 GLY A N 1
ATOM 661 C CA . GLY A 1 98 ? -17.110 -1.578 13.680 1.00 72.00 98 GLY A CA 1
ATOM 662 C C . GLY A 1 98 ? -16.370 -2.863 14.067 1.00 72.00 98 GLY A C 1
ATOM 663 O O . GLY A 1 98 ? -16.670 -3.463 15.100 1.00 72.00 98 GLY A O 1
ATOM 664 N N . ARG A 1 99 ? -15.404 -3.313 13.256 1.00 70.00 99 ARG A N 1
ATOM 665 C CA . ARG A 1 99 ? -14.663 -4.561 13.493 1.00 70.00 99 ARG A CA 1
ATOM 666 C C . ARG A 1 99 ? -13.536 -4.370 14.502 1.00 70.00 99 ARG A C 1
ATOM 668 O O . ARG A 1 99 ? -12.876 -3.341 14.529 1.00 70.00 99 ARG A O 1
ATOM 675 N N . SER A 1 100 ? -13.290 -5.391 15.320 1.00 72.06 100 SER A N 1
ATOM 676 C CA . SER A 1 100 ? -12.191 -5.400 16.302 1.00 72.06 100 SER A CA 1
ATOM 677 C C . SER A 1 100 ? -10.887 -5.971 15.739 1.00 72.06 100 SER A C 1
ATOM 679 O O . SER A 1 100 ? -9.842 -5.865 16.377 1.00 72.06 100 SER A O 1
ATOM 681 N N . THR A 1 101 ? -10.942 -6.613 14.570 1.00 81.00 101 THR A N 1
ATOM 682 C CA . THR A 1 101 ? -9.780 -7.213 13.912 1.00 81.00 101 THR A CA 1
ATOM 683 C C . THR A 1 101 ? -9.112 -6.221 12.956 1.00 81.00 101 THR A C 1
ATOM 685 O O . THR A 1 101 ? -9.811 -5.455 12.283 1.00 81.00 101 THR A O 1
ATOM 688 N N . PRO A 1 102 ? -7.769 -6.240 12.843 1.00 85.62 102 PRO A N 1
ATOM 689 C CA . PRO A 1 102 ? -7.067 -5.442 11.847 1.00 85.62 102 PRO A CA 1
ATOM 690 C C . PRO A 1 102 ? -7.550 -5.763 10.431 1.00 85.62 102 PRO A C 1
ATOM 692 O O . PRO A 1 102 ? -7.590 -6.923 10.011 1.00 85.62 102 PRO A O 1
ATOM 695 N N . THR A 1 103 ? -7.907 -4.719 9.697 1.00 91.00 103 THR A N 1
ATOM 696 C CA . THR A 1 103 ? -8.473 -4.791 8.352 1.00 91.00 103 THR A CA 1
ATOM 697 C C . THR A 1 103 ? -7.373 -4.595 7.319 1.00 91.00 103 THR A C 1
ATOM 699 O O . THR A 1 103 ? -6.515 -3.729 7.490 1.00 91.00 103 THR A O 1
ATOM 702 N N . ARG A 1 104 ? -7.364 -5.403 6.254 1.00 94.12 104 ARG A N 1
ATOM 703 C CA . ARG A 1 104 ? -6.390 -5.234 5.171 1.00 94.12 104 ARG A CA 1
ATOM 704 C C . ARG A 1 104 ? -6.676 -3.966 4.377 1.00 94.12 104 ARG A C 1
ATOM 706 O O . ARG A 1 104 ? -7.832 -3.596 4.179 1.00 94.12 104 ARG A O 1
ATOM 713 N N . PHE A 1 105 ? -5.617 -3.340 3.881 1.00 94.31 105 PHE A N 1
ATOM 714 C CA . PHE A 1 105 ? -5.722 -2.203 2.979 1.00 94.31 105 PHE A CA 1
ATOM 715 C C . PHE A 1 105 ? -4.719 -2.292 1.830 1.00 94.31 105 PHE A C 1
ATOM 717 O O . PHE A 1 105 ? -3.655 -2.902 1.958 1.00 94.31 105 PHE A O 1
ATOM 724 N N . VAL A 1 106 ? -5.054 -1.618 0.732 1.00 94.38 106 VAL A N 1
ATOM 725 C CA . VAL A 1 106 ? -4.153 -1.319 -0.381 1.00 94.38 106 VAL A CA 1
ATOM 726 C C . VAL A 1 106 ? -4.254 0.170 -0.681 1.00 94.38 106 VAL A C 1
ATOM 728 O O . VAL A 1 106 ? -5.338 0.689 -0.933 1.00 94.38 106 VAL A O 1
ATOM 731 N N . TYR A 1 107 ? -3.124 0.861 -0.664 1.00 94.19 107 TYR A N 1
ATOM 732 C CA . TYR A 1 107 ? -3.021 2.281 -0.978 1.00 94.19 107 TYR A CA 1
ATOM 733 C C . TYR A 1 107 ? -2.135 2.465 -2.206 1.00 94.19 107 TYR A C 1
ATOM 735 O O . TYR A 1 107 ? -0.982 2.045 -2.202 1.00 94.19 107 TYR A O 1
ATOM 743 N N . GLN A 1 108 ? -2.641 3.111 -3.252 1.00 88.62 108 GLN A N 1
ATOM 744 C CA . GLN A 1 108 ? -1.884 3.424 -4.466 1.00 88.62 108 GLN A CA 1
ATOM 745 C C . GLN A 1 108 ? -1.947 4.933 -4.733 1.00 88.62 108 GLN A C 1
ATOM 747 O O . GLN A 1 108 ? -2.674 5.417 -5.600 1.00 88.62 108 GLN A O 1
ATOM 752 N N . GLY A 1 109 ? -1.181 5.692 -3.950 1.00 79.56 109 GLY A N 1
ATOM 753 C CA . GLY A 1 109 ? -1.173 7.153 -4.010 1.00 79.56 109 GLY A CA 1
ATOM 754 C C . GLY A 1 109 ? -2.432 7.797 -3.416 1.00 79.56 109 GLY A C 1
ATOM 755 O O . GLY A 1 109 ? -3.315 7.131 -2.884 1.00 79.56 109 GLY A O 1
ATOM 756 N N . ARG A 1 110 ? -2.512 9.132 -3.501 1.00 66.12 110 ARG A N 1
ATOM 757 C CA . ARG A 1 110 ? -3.461 9.949 -2.716 1.00 66.12 110 ARG A CA 1
ATOM 758 C C . ARG A 1 110 ? -4.945 9.657 -2.961 1.00 66.12 110 ARG A C 1
ATOM 760 O O . ARG A 1 110 ? -5.758 9.953 -2.095 1.00 66.12 110 ARG A O 1
ATOM 767 N N . TRP A 1 111 ? -5.300 9.134 -4.129 1.00 69.75 111 TRP A N 1
ATOM 768 C CA . TRP A 1 111 ? -6.697 9.033 -4.569 1.00 69.75 111 TRP A CA 1
ATOM 769 C C . TRP A 1 111 ? -7.252 7.611 -4.568 1.00 69.75 111 TRP A C 1
ATOM 771 O O . TRP A 1 111 ? -8.453 7.435 -4.748 1.00 69.75 111 TRP A O 1
ATOM 781 N N . THR A 1 112 ? -6.399 6.610 -4.358 1.00 85.06 112 THR A N 1
ATOM 782 C CA . THR A 1 112 ? -6.769 5.210 -4.536 1.00 85.06 112 THR A CA 1
ATOM 783 C C . THR A 1 112 ? -6.481 4.450 -3.252 1.00 85.06 112 THR A C 1
ATOM 785 O O . THR A 1 112 ? -5.351 4.024 -3.004 1.00 85.06 112 THR A O 1
ATOM 788 N N . VAL A 1 113 ? -7.517 4.297 -2.429 1.00 89.12 113 VAL A N 1
ATOM 789 C CA . VAL A 1 113 ? -7.473 3.556 -1.166 1.00 89.12 113 VAL A CA 1
ATOM 790 C C . VAL A 1 113 ? -8.535 2.471 -1.211 1.00 89.12 113 VAL A C 1
ATOM 792 O O . VAL A 1 113 ? -9.713 2.758 -1.403 1.00 89.12 113 VAL A O 1
ATOM 795 N N . PHE A 1 114 ? -8.114 1.227 -1.026 1.00 91.19 114 PHE A N 1
ATOM 796 C CA . PHE A 1 114 ? -8.996 0.078 -0.903 1.00 91.19 114 PHE A CA 1
ATOM 797 C C . PHE A 1 114 ? -8.868 -0.478 0.504 1.00 91.19 114 PHE A C 1
ATOM 799 O O . PHE A 1 114 ? -7.759 -0.749 0.966 1.00 91.19 114 PHE A O 1
ATOM 806 N N . VAL A 1 115 ? -9.999 -0.673 1.169 1.00 91.19 115 VAL A N 1
ATOM 807 C CA . VAL A 1 115 ? -10.072 -1.300 2.486 1.00 91.19 115 VAL A CA 1
ATOM 808 C C . VAL A 1 115 ? -10.968 -2.525 2.380 1.00 91.19 115 VAL A C 1
ATOM 810 O O . VAL A 1 115 ? -11.993 -2.503 1.698 1.00 91.19 115 VAL A O 1
ATOM 813 N N . GLU A 1 116 ? -10.547 -3.614 3.014 1.00 90.88 116 GLU A N 1
ATOM 814 C CA . GLU A 1 116 ? -11.299 -4.862 3.014 1.00 90.88 116 GLU A CA 1
ATOM 815 C C . GLU A 1 116 ? -12.577 -4.725 3.847 1.00 90.88 116 GLU A C 1
ATOM 817 O O . GLU A 1 116 ? -12.545 -4.601 5.069 1.00 90.88 116 GLU A O 1
ATOM 822 N N . GLU A 1 117 ? -13.732 -4.840 3.214 1.00 87.81 117 GLU A N 1
ATOM 823 C CA . GLU A 1 117 ? -15.053 -4.771 3.825 1.00 87.81 117 GLU A CA 1
ATOM 824 C C . GLU A 1 117 ? -15.862 -6.028 3.528 1.00 87.81 117 GLU A C 1
ATOM 826 O O . GLU A 1 117 ? -15.612 -6.744 2.564 1.00 87.81 117 GLU A O 1
ATOM 831 N N . ALA A 1 118 ? -16.850 -6.325 4.375 1.00 85.31 118 ALA A N 1
ATOM 832 C CA . ALA A 1 118 ? -17.696 -7.503 4.178 1.00 85.31 118 ALA A CA 1
ATOM 833 C C . ALA A 1 118 ? -18.400 -7.487 2.807 1.00 85.31 118 ALA A C 1
ATOM 835 O O . ALA A 1 118 ? -18.600 -8.541 2.213 1.00 85.31 118 ALA A O 1
ATOM 836 N N . GLY A 1 119 ? -18.731 -6.297 2.294 1.00 87.56 119 GLY A N 1
ATOM 837 C CA . GLY A 1 119 ? -19.415 -6.121 1.014 1.00 87.56 119 GLY A CA 1
ATOM 838 C C . GLY A 1 119 ? -18.524 -6.151 -0.232 1.00 87.56 119 GLY A C 1
ATOM 839 O O . GLY A 1 119 ? -19.078 -6.153 -1.323 1.00 87.56 119 GLY A O 1
ATOM 840 N N . ASN A 1 120 ? -17.190 -6.157 -0.104 1.00 90.50 120 ASN A N 1
ATOM 841 C CA . ASN A 1 120 ? -16.266 -6.053 -1.247 1.00 90.50 120 ASN A CA 1
ATOM 842 C C . ASN A 1 120 ? -15.135 -7.099 -1.227 1.00 90.50 120 ASN A C 1
ATOM 844 O O . ASN A 1 120 ? -14.096 -6.906 -1.859 1.00 90.50 120 ASN A O 1
ATOM 848 N N . GLN A 1 121 ? -15.287 -8.183 -0.457 1.00 90.25 121 GLN A N 1
ATOM 849 C CA . GLN A 1 121 ? -14.195 -9.130 -0.201 1.00 90.25 121 GLN A CA 1
ATOM 850 C C . GLN A 1 121 ? -13.593 -9.719 -1.483 1.00 90.25 121 GLN A C 1
ATOM 852 O O . GLN A 1 121 ? -12.377 -9.890 -1.558 1.00 90.25 121 GLN A O 1
ATOM 857 N N . ALA A 1 122 ? -14.423 -10.026 -2.484 1.00 93.06 122 ALA A N 1
ATOM 858 C CA . ALA A 1 122 ? -13.970 -10.627 -3.736 1.00 93.06 122 ALA A CA 1
ATOM 859 C C . ALA A 1 122 ? -13.156 -9.632 -4.578 1.00 93.06 122 ALA A C 1
ATOM 861 O O . ALA A 1 122 ? -12.062 -9.955 -5.043 1.00 93.06 122 ALA A O 1
ATOM 862 N N . GLU A 1 123 ? -13.652 -8.404 -4.723 1.00 92.44 123 GLU A N 1
ATOM 863 C CA . GLU A 1 123 ? -12.973 -7.321 -5.430 1.00 92.44 123 GLU A CA 1
ATOM 864 C C . GLU A 1 123 ? -11.675 -6.936 -4.717 1.00 92.44 123 GLU A C 1
ATOM 866 O O . GLU A 1 123 ? -10.630 -6.786 -5.355 1.00 92.44 123 GLU A O 1
ATOM 871 N N . PHE A 1 124 ? -11.714 -6.842 -3.385 1.00 92.94 124 PHE A N 1
ATOM 872 C CA . PHE A 1 124 ? -10.537 -6.565 -2.574 1.00 92.94 124 PHE A CA 1
ATOM 873 C C . PHE A 1 124 ? -9.488 -7.667 -2.724 1.00 92.94 124 PHE A C 1
ATOM 875 O O . PHE A 1 124 ? -8.315 -7.361 -2.922 1.00 92.94 124 PHE A O 1
ATOM 882 N N . ALA A 1 125 ? -9.886 -8.943 -2.682 1.00 92.31 125 ALA A N 1
ATOM 883 C CA . ALA A 1 125 ? -8.968 -10.063 -2.873 1.00 92.31 125 ALA A CA 1
ATOM 884 C C . ALA A 1 125 ? -8.288 -10.020 -4.250 1.00 92.31 125 ALA A C 1
ATOM 886 O O . ALA A 1 125 ? -7.094 -10.292 -4.341 1.00 92.31 125 ALA A O 1
ATOM 887 N N . ALA A 1 126 ? -9.003 -9.620 -5.306 1.00 90.88 126 ALA A N 1
ATOM 888 C CA . ALA A 1 126 ? -8.418 -9.457 -6.636 1.00 90.88 126 ALA A CA 1
ATOM 889 C C . ALA A 1 126 ? -7.385 -8.316 -6.686 1.00 90.88 126 ALA A C 1
ATOM 891 O O . ALA A 1 126 ? -6.304 -8.479 -7.257 1.00 90.88 126 ALA A O 1
ATOM 892 N N . VAL A 1 127 ? -7.686 -7.170 -6.062 1.00 90.06 127 VAL A N 1
ATOM 893 C CA . VAL A 1 127 ? -6.739 -6.047 -5.951 1.00 90.06 127 VAL A CA 1
ATOM 894 C C . VAL A 1 127 ? -5.522 -6.449 -5.123 1.00 90.06 127 VAL A C 1
ATOM 896 O O . VAL A 1 127 ? -4.389 -6.203 -5.533 1.00 90.06 127 VAL A O 1
ATOM 899 N N . TRP A 1 128 ? -5.743 -7.107 -3.988 1.00 91.12 128 TRP A N 1
ATOM 900 C CA . TRP A 1 128 ? -4.688 -7.598 -3.113 1.00 91.12 128 TRP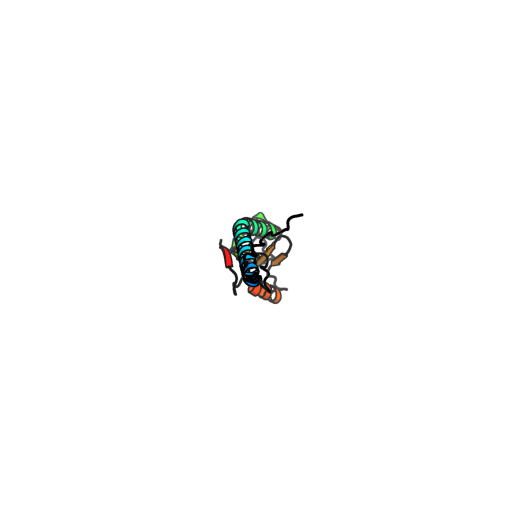 A CA 1
ATOM 901 C C . TRP A 1 128 ? -3.776 -8.591 -3.838 1.00 91.12 128 TRP A C 1
ATOM 903 O O . TRP A 1 128 ? -2.563 -8.408 -3.845 1.00 91.12 128 TRP A O 1
ATOM 913 N N . ALA A 1 129 ? -4.336 -9.583 -4.531 1.00 89.19 129 ALA A N 1
ATOM 914 C CA . ALA A 1 129 ? -3.551 -10.552 -5.290 1.00 89.19 129 ALA A CA 1
ATOM 915 C C . ALA A 1 129 ? -2.699 -9.876 -6.376 1.00 89.19 129 ALA A C 1
ATOM 917 O O . ALA A 1 129 ? -1.529 -10.206 -6.565 1.00 89.19 129 ALA A O 1
ATOM 918 N N . LYS A 1 130 ? -3.270 -8.879 -7.063 1.00 85.44 130 LYS A N 1
ATOM 919 C CA . LYS A 1 130 ? -2.584 -8.131 -8.120 1.00 85.44 130 LYS A CA 1
ATOM 920 C C . LYS A 1 130 ? -1.448 -7.248 -7.595 1.00 85.44 130 LYS A C 1
ATOM 922 O O . LYS A 1 130 ? -0.455 -7.063 -8.293 1.00 85.44 130 LYS A O 1
ATOM 927 N N . MET A 1 131 ? -1.614 -6.658 -6.414 1.00 86.44 131 MET A N 1
ATOM 928 C CA . MET A 1 131 ? -0.752 -5.571 -5.933 1.00 86.44 131 MET A CA 1
ATOM 929 C C . MET A 1 131 ? 0.175 -5.983 -4.784 1.00 86.44 131 MET A C 1
ATOM 931 O O . MET A 1 131 ? 1.252 -5.409 -4.644 1.00 86.44 131 MET A O 1
ATOM 935 N N . CYS A 1 132 ? -0.237 -6.958 -3.972 1.00 87.94 132 CYS A N 1
ATOM 936 C CA . CYS A 1 132 ? 0.351 -7.268 -2.669 1.00 87.94 132 CYS A CA 1
ATOM 937 C C . CYS A 1 132 ? 0.912 -8.692 -2.560 1.00 87.94 132 CYS A C 1
ATOM 939 O O . CYS A 1 132 ? 1.928 -8.876 -1.899 1.00 87.94 132 CYS A O 1
ATOM 941 N N . ASP A 1 133 ? 0.317 -9.687 -3.233 1.00 83.81 133 ASP A N 1
ATOM 942 C CA . ASP A 1 133 ? 0.777 -11.091 -3.157 1.00 83.81 133 ASP A CA 1
ATOM 943 C C . ASP A 1 133 ? 2.017 -11.390 -4.022 1.00 83.81 133 ASP A C 1
ATOM 945 O O . ASP A 1 133 ? 2.448 -12.535 -4.149 1.00 83.81 133 ASP A O 1
ATOM 949 N N . GLY A 1 134 ? 2.641 -10.358 -4.595 1.00 60.69 134 GLY A N 1
ATOM 950 C CA . GLY A 1 134 ? 4.030 -10.444 -5.039 1.00 60.69 134 GLY A CA 1
ATOM 951 C C . GLY A 1 134 ? 4.295 -11.351 -6.241 1.00 60.69 134 GLY A C 1
ATOM 952 O O . GLY A 1 134 ? 5.453 -11.698 -6.461 1.00 60.69 134 GLY A O 1
ATOM 953 N N . ALA A 1 135 ? 3.296 -11.702 -7.059 1.00 60.19 135 ALA A N 1
ATOM 954 C CA . ALA A 1 135 ? 3.537 -12.361 -8.346 1.00 60.19 135 ALA A CA 1
ATOM 955 C C . ALA A 1 135 ? 4.277 -11.396 -9.304 1.00 60.19 135 ALA A C 1
ATOM 957 O O . ALA A 1 135 ? 3.673 -10.730 -10.138 1.00 60.19 135 ALA A O 1
ATOM 958 N N . GLY A 1 136 ? 5.598 -11.278 -9.125 1.00 65.12 136 GLY A N 1
ATOM 959 C CA . GLY A 1 136 ? 6.502 -10.415 -9.890 1.00 65.12 136 GLY A CA 1
ATOM 960 C C . GLY A 1 136 ? 6.771 -9.018 -9.307 1.00 65.12 136 GLY A C 1
ATOM 961 O O . GLY A 1 136 ? 7.443 -8.229 -9.962 1.00 65.12 136 GLY A O 1
ATOM 962 N N . GLY A 1 137 ? 6.262 -8.682 -8.117 1.00 77.94 137 GLY A N 1
ATOM 963 C CA . GLY A 1 137 ? 6.485 -7.369 -7.489 1.00 77.94 137 GLY A CA 1
ATOM 964 C C . GLY A 1 137 ? 7.770 -7.300 -6.657 1.00 77.94 137 GLY A C 1
ATOM 965 O O . GLY A 1 137 ? 8.153 -8.281 -6.023 1.00 77.94 137 GLY A O 1
ATOM 966 N N . THR A 1 138 ? 8.408 -6.129 -6.607 1.00 86.88 138 THR A N 1
ATOM 967 C CA . THR A 1 138 ? 9.608 -5.880 -5.788 1.00 86.88 138 THR A CA 1
ATOM 968 C C . THR A 1 138 ? 9.235 -5.117 -4.523 1.00 86.88 138 THR A C 1
ATOM 970 O O . THR A 1 138 ? 8.621 -4.053 -4.597 1.00 86.88 138 THR A O 1
ATOM 973 N N . VAL A 1 139 ? 9.637 -5.618 -3.353 1.00 89.31 139 VAL A N 1
ATOM 974 C CA . VAL A 1 139 ? 9.484 -4.886 -2.085 1.00 89.31 139 VAL A CA 1
ATOM 975 C C . VAL A 1 139 ? 10.491 -3.734 -2.047 1.00 89.31 139 VAL A C 1
ATOM 977 O O . VAL A 1 139 ? 11.697 -3.957 -2.110 1.00 89.31 139 VAL A O 1
ATOM 980 N N . LEU A 1 140 ? 9.991 -2.503 -1.951 1.00 87.69 140 LEU A N 1
ATOM 981 C CA . LEU A 1 140 ? 10.791 -1.278 -1.847 1.00 87.69 140 LEU A CA 1
ATOM 982 C C . LEU A 1 140 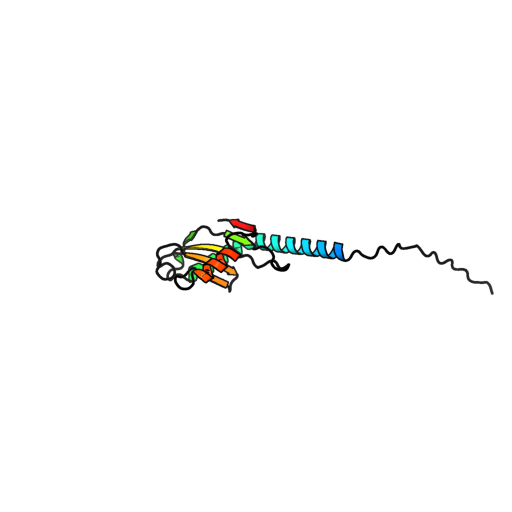? 11.097 -0.908 -0.393 1.00 87.69 140 LEU A C 1
ATOM 984 O O . LEU A 1 140 ? 12.136 -0.321 -0.106 1.00 87.69 140 LEU A O 1
ATOM 988 N N . LEU A 1 141 ? 10.169 -1.220 0.513 1.00 87.69 141 LEU A N 1
ATOM 989 C CA . LEU A 1 141 ? 10.285 -0.954 1.942 1.00 87.69 141 LEU A CA 1
ATOM 990 C C . LEU A 1 141 ? 9.425 -1.959 2.714 1.00 87.69 141 LEU A C 1
ATOM 992 O O . LEU A 1 141 ? 8.237 -2.093 2.425 1.00 87.69 141 LEU A O 1
ATOM 996 N N . GLY A 1 142 ? 10.021 -2.638 3.691 1.00 76.31 142 GLY A N 1
ATOM 997 C CA . GLY A 1 142 ? 9.313 -3.455 4.678 1.00 76.31 142 GLY A CA 1
ATOM 998 C C . GLY A 1 142 ? 9.351 -2.781 6.047 1.00 76.31 142 GLY A C 1
ATOM 999 O O . GLY A 1 142 ? 10.364 -2.169 6.394 1.00 76.31 142 GLY A O 1
ATOM 1000 N N . GLY A 1 143 ? 8.234 -2.840 6.771 1.00 56.28 143 GLY A N 1
ATOM 1001 C CA . GLY A 1 143 ? 8.114 -2.441 8.175 1.00 56.28 143 GLY A CA 1
ATOM 1002 C C . GLY A 1 143 ? 8.159 -3.636 9.109 1.00 56.28 143 GLY A C 1
ATOM 1003 O O . GLY A 1 143 ? 7.659 -4.707 8.701 1.00 56.28 143 GLY A O 1
#

pLDDT: mean 80.39, std 15.48, range [35.31, 95.12]